Protein AF-A0A420TTR8-F1 (afdb_monomer)

Nearest PDB structures (foldseek):
  7wb1-assembly1_A  TM=3.151E-01  e=9.569E+00  Planctomycetota bacterium
  4beh-assembly1_B  TM=1.455E-01  e=5.515E+00  Homo sapiens

Structure (mmCIF, N/CA/C/O backbone):
data_AF-A0A420TTR8-F1
#
_entry.id   AF-A0A420TTR8-F1
#
loop_
_atom_site.group_PDB
_atom_site.id
_atom_site.type_symbol
_atom_site.label_atom_id
_atom_site.label_alt_id
_atom_site.label_comp_id
_atom_site.label_asym_id
_atom_site.label_entity_id
_atom_site.label_seq_id
_atom_site.pdbx_PDB_ins_code
_atom_site.Cartn_x
_atom_site.Cartn_y
_atom_site.Cartn_z
_atom_site.occupancy
_atom_site.B_iso_or_equiv
_atom_site.auth_seq_id
_atom_site.auth_comp_id
_atom_site.auth_asym_id
_atom_site.auth_atom_id
_atom_site.pdbx_PDB_model_num
ATOM 1 N N . MET A 1 1 ? -18.105 4.591 9.715 1.00 46.66 1 MET A N 1
ATOM 2 C CA . MET A 1 1 ? -17.194 4.794 8.572 1.00 46.66 1 MET A CA 1
ATOM 3 C C . MET A 1 1 ? -17.108 6.284 8.261 1.00 46.66 1 MET A C 1
ATOM 5 O O . MET A 1 1 ? -18.034 6.807 7.645 1.00 46.66 1 MET A O 1
ATOM 9 N N . PRO A 1 2 ? -16.080 7.004 8.741 1.00 46.16 2 PRO A N 1
ATOM 10 C CA . PRO A 1 2 ? -15.834 8.367 8.287 1.00 46.16 2 PRO A CA 1
ATOM 11 C C . PRO A 1 2 ? -15.560 8.327 6.781 1.00 46.16 2 PRO A C 1
ATOM 13 O O . PRO A 1 2 ? -14.669 7.630 6.303 1.00 46.16 2 PRO A O 1
ATOM 16 N N . ILE A 1 3 ? -16.399 9.019 6.021 1.00 47.78 3 ILE A N 1
ATOM 17 C CA . ILE A 1 3 ? -16.322 9.052 4.566 1.00 47.78 3 ILE A CA 1
ATOM 18 C C . ILE A 1 3 ? -15.203 10.032 4.212 1.00 4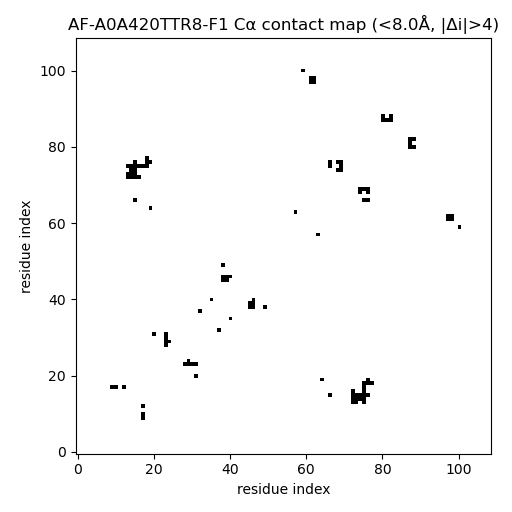7.78 3 ILE A C 1
ATOM 20 O O . ILE A 1 3 ? -15.241 11.200 4.601 1.00 47.78 3 ILE A O 1
ATOM 24 N N . LEU A 1 4 ? -14.180 9.569 3.500 1.00 54.41 4 LEU A N 1
ATOM 25 C CA . LEU A 1 4 ? -13.039 10.395 3.113 1.00 54.41 4 LEU A CA 1
ATOM 26 C C . LEU A 1 4 ? -13.471 11.323 1.962 1.00 54.41 4 LEU A C 1
ATOM 28 O O . LEU A 1 4 ? -13.336 10.979 0.793 1.00 54.41 4 LEU A O 1
ATOM 32 N N . HIS A 1 5 ? -14.045 12.488 2.288 1.00 56.22 5 HIS A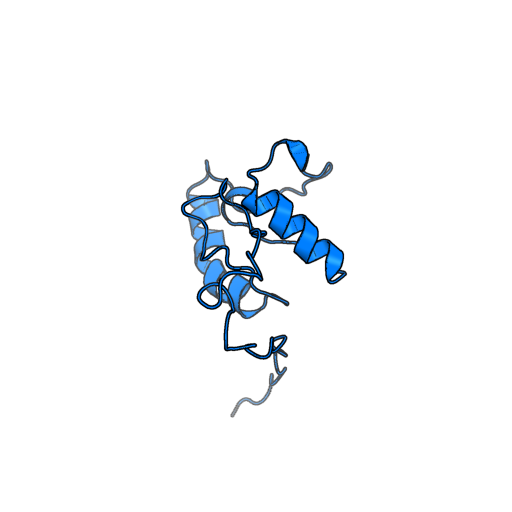 N 1
ATOM 33 C CA . HIS A 1 5 ? -14.670 13.389 1.302 1.00 56.22 5 HIS A CA 1
ATOM 34 C C . HIS A 1 5 ? -13.694 13.929 0.236 1.00 56.22 5 HIS A C 1
ATOM 36 O O . HIS A 1 5 ? -14.143 14.288 -0.847 1.00 56.22 5 HIS A O 1
ATOM 42 N N . ASN A 1 6 ? -12.379 13.952 0.506 1.00 68.88 6 ASN A N 1
ATOM 43 C CA . ASN A 1 6 ? -11.380 14.618 -0.348 1.00 68.88 6 ASN A CA 1
ATOM 44 C C . ASN A 1 6 ? -10.200 13.735 -0.808 1.00 68.88 6 ASN A C 1
ATOM 46 O O . ASN A 1 6 ? -9.229 14.258 -1.355 1.00 68.88 6 ASN A O 1
ATOM 50 N N . GLY A 1 7 ? -10.267 12.409 -0.635 1.00 74.56 7 GLY A N 1
ATOM 51 C CA . GLY A 1 7 ? -9.144 11.520 -0.963 1.00 74.56 7 GLY A CA 1
ATOM 52 C C . GLY A 1 7 ? -7.859 11.834 -0.173 1.00 74.56 7 GLY A C 1
ATOM 53 O O . GLY A 1 7 ? -7.817 12.728 0.671 1.00 74.56 7 GLY A O 1
ATOM 54 N N . ILE A 1 8 ? -6.790 11.081 -0.438 1.00 83.12 8 ILE A N 1
ATOM 55 C CA . ILE A 1 8 ? -5.454 11.336 0.121 1.00 83.12 8 ILE A CA 1
ATOM 56 C C . ILE A 1 8 ? -4.540 11.770 -1.023 1.00 83.12 8 ILE A C 1
ATOM 58 O O . ILE A 1 8 ? -4.560 11.167 -2.099 1.00 83.12 8 ILE A O 1
ATOM 62 N N . ASN A 1 9 ? -3.725 12.806 -0.802 1.00 86.25 9 ASN A N 1
ATOM 63 C CA . ASN A 1 9 ? -2.717 13.211 -1.775 1.00 86.25 9 ASN A CA 1
ATOM 64 C C . ASN A 1 9 ? -1.681 12.089 -1.935 1.00 86.25 9 ASN A C 1
ATOM 66 O O . ASN A 1 9 ? -0.896 11.812 -1.031 1.00 86.25 9 ASN A O 1
ATOM 70 N N . THR A 1 10 ? -1.649 11.448 -3.102 1.00 84.88 10 THR A N 1
ATOM 71 C CA . THR A 1 10 ? -0.744 10.321 -3.352 1.00 84.88 10 THR A CA 1
ATOM 72 C C . THR A 1 10 ? 0.727 10.718 -3.248 1.00 84.88 10 THR A C 1
ATOM 74 O O . THR A 1 10 ? 1.547 9.880 -2.888 1.00 84.88 10 THR A O 1
ATOM 77 N N . ALA A 1 11 ? 1.084 11.985 -3.489 1.00 87.50 11 ALA A N 1
ATOM 78 C CA . ALA A 1 11 ? 2.463 12.462 -3.412 1.00 87.50 11 ALA A CA 1
ATOM 79 C C . ALA A 1 11 ? 3.054 12.374 -1.995 1.00 87.50 11 ALA A C 1
ATOM 81 O O . ALA A 1 11 ? 4.267 12.198 -1.855 1.00 87.50 11 ALA A O 1
ATOM 82 N N . THR A 1 12 ? 2.217 12.437 -0.955 1.00 90.38 12 THR A N 1
ATOM 83 C CA . THR A 1 12 ? 2.654 12.371 0.449 1.00 90.38 12 THR A CA 1
ATOM 84 C C . THR A 1 12 ? 2.749 10.943 0.977 1.00 90.38 12 THR A C 1
ATOM 86 O O . THR A 1 12 ? 3.232 10.736 2.085 1.00 90.38 12 THR A O 1
ATOM 89 N N . LEU A 1 13 ? 2.295 9.951 0.207 1.00 92.81 13 LEU A N 1
ATOM 90 C CA . LEU A 1 13 ? 2.329 8.556 0.625 1.00 92.81 13 LEU A CA 1
ATOM 91 C C . LEU A 1 13 ? 3.732 7.938 0.464 1.00 92.81 13 LEU A C 1
ATOM 93 O O . LEU A 1 13 ? 4.500 8.349 -0.417 1.00 92.81 13 LEU A O 1
ATOM 97 N N . PRO A 1 14 ? 4.061 6.910 1.264 1.00 95.06 14 PRO A N 1
ATOM 98 C CA . PRO A 1 14 ? 5.222 6.058 1.031 1.00 95.06 14 PRO A CA 1
ATOM 99 C C . PRO A 1 14 ? 5.234 5.460 -0.385 1.00 95.06 14 PRO A C 1
ATOM 101 O O . PRO A 1 14 ? 4.184 5.221 -0.992 1.00 95.06 14 PRO A O 1
ATOM 104 N N . THR A 1 15 ? 6.426 5.189 -0.919 1.00 94.75 15 THR A N 1
ATOM 105 C CA . THR A 1 15 ? 6.625 4.685 -2.292 1.00 94.75 15 THR A CA 1
ATOM 106 C C . THR A 1 15 ? 5.834 3.411 -2.583 1.00 94.75 15 THR A C 1
ATOM 108 O O . THR A 1 15 ? 5.238 3.278 -3.650 1.00 94.75 15 THR A O 1
ATOM 111 N N . THR A 1 16 ? 5.772 2.478 -1.631 1.00 95.19 16 THR A N 1
ATOM 112 C CA . THR A 1 16 ? 5.014 1.231 -1.789 1.00 95.19 16 THR A CA 1
ATOM 113 C C . THR A 1 16 ? 3.529 1.504 -1.998 1.00 95.19 16 THR A C 1
ATOM 115 O O . THR A 1 16 ? 2.907 0.865 -2.841 1.00 95.19 16 THR A O 1
ATOM 118 N N . PHE A 1 17 ? 2.965 2.489 -1.298 1.00 94.69 17 PHE A N 1
ATOM 119 C CA . PHE A 1 17 ? 1.545 2.822 -1.412 1.00 94.69 17 PHE A CA 1
ATOM 120 C C . PHE A 1 17 ? 1.256 3.545 -2.728 1.00 94.69 17 PHE A C 1
ATOM 122 O O . PHE A 1 17 ? 0.254 3.252 -3.375 1.00 94.69 17 PHE A O 1
ATOM 129 N N . LYS A 1 18 ? 2.163 4.426 -3.172 1.00 94.44 18 LYS A N 1
ATOM 130 C CA . LYS A 1 18 ? 2.098 5.056 -4.503 1.00 94.44 18 LYS A CA 1
ATOM 131 C C . LYS A 1 18 ? 2.041 4.004 -5.606 1.00 94.44 18 LYS A C 1
ATOM 133 O O . LYS A 1 18 ? 1.090 3.984 -6.383 1.00 94.44 18 LYS A O 1
ATOM 138 N N . HIS A 1 19 ? 2.998 3.078 -5.606 1.00 94.81 19 HIS A N 1
ATOM 139 C CA . HIS A 1 19 ? 3.037 2.002 -6.593 1.00 94.81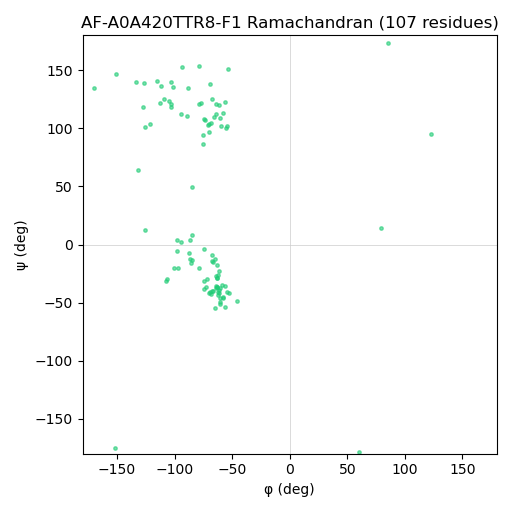 19 HIS A CA 1
ATOM 140 C C . HIS A 1 19 ? 1.814 1.078 -6.481 1.00 94.81 19 HIS A C 1
ATOM 142 O O . HIS A 1 19 ? 1.291 0.642 -7.501 1.00 94.81 19 HIS A O 1
ATOM 148 N N . ALA A 1 20 ? 1.304 0.806 -5.275 1.00 93.88 20 ALA A N 1
ATOM 149 C CA . ALA A 1 20 ? 0.076 0.027 -5.108 1.00 93.88 20 ALA A CA 1
ATOM 150 C C . ALA A 1 20 ? -1.140 0.728 -5.741 1.00 93.88 20 ALA A C 1
ATOM 152 O O . ALA A 1 20 ? -1.911 0.084 -6.448 1.00 93.88 20 ALA A O 1
ATOM 153 N N . VAL A 1 21 ? -1.287 2.046 -5.555 1.00 92.62 21 VAL A N 1
ATOM 154 C CA .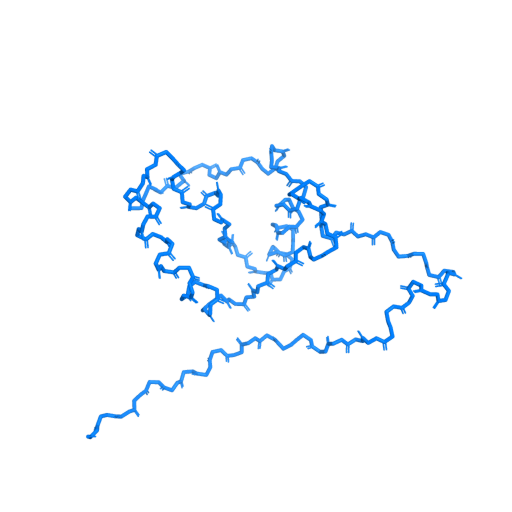 VAL A 1 21 ? -2.342 2.843 -6.207 1.00 92.62 21 VAL A CA 1
ATOM 155 C C . VAL A 1 21 ? -2.191 2.822 -7.730 1.00 92.62 21 VAL A C 1
ATOM 157 O O . VAL A 1 21 ? -3.191 2.701 -8.436 1.00 92.62 21 VAL A O 1
ATOM 160 N N . GLU A 1 22 ? -0.964 2.910 -8.246 1.00 93.50 22 GLU A N 1
ATOM 161 C CA . GLU A 1 22 ? -0.695 2.785 -9.684 1.00 93.50 22 GLU A CA 1
ATOM 162 C C . GLU A 1 22 ? -1.124 1.418 -10.226 1.00 93.50 22 GLU A C 1
ATOM 164 O O . GLU A 1 22 ? -1.827 1.363 -11.233 1.00 93.50 22 GLU A O 1
ATOM 169 N N . VAL A 1 23 ? -0.785 0.326 -9.530 1.00 93.75 23 VAL A N 1
ATOM 170 C CA . VAL A 1 23 ? -1.207 -1.035 -9.903 1.00 93.75 23 VAL A CA 1
ATOM 171 C C . VAL A 1 23 ? -2.729 -1.160 -9.897 1.00 93.75 23 VAL A C 1
ATOM 173 O O . VAL A 1 23 ? -3.295 -1.623 -10.882 1.00 93.75 23 VAL A O 1
ATOM 176 N N . VAL A 1 24 ? -3.397 -0.715 -8.827 1.00 92.88 24 VAL A N 1
ATOM 177 C CA . VAL A 1 24 ? -4.864 -0.769 -8.675 1.00 92.88 24 VAL A CA 1
ATOM 178 C C . VAL A 1 24 ? -5.565 -0.022 -9.812 1.00 92.88 24 VAL A C 1
ATOM 180 O O . VAL A 1 24 ? -6.476 -0.565 -10.434 1.00 92.88 24 VAL A O 1
ATOM 183 N N . ARG A 1 25 ? -5.092 1.182 -10.153 1.00 91.62 25 ARG A N 1
ATOM 184 C CA . ARG A 1 25 ? -5.637 1.956 -11.279 1.00 91.62 25 ARG A CA 1
ATOM 185 C C . ARG A 1 25 ? -5.362 1.297 -12.625 1.00 91.62 25 ARG A C 1
ATOM 187 O O . ARG A 1 25 ? -6.238 1.302 -13.485 1.00 91.62 25 ARG A O 1
ATOM 194 N N . PHE A 1 26 ? -4.171 0.731 -12.811 1.00 94.56 26 PHE A N 1
ATOM 195 C CA . PHE A 1 26 ? -3.787 0.055 -14.050 1.00 94.56 26 PHE A CA 1
ATOM 196 C C . PHE A 1 26 ? -4.697 -1.140 -14.362 1.00 94.56 26 PHE A C 1
ATOM 198 O O . PHE A 1 26 ? -5.067 -1.342 -15.515 1.00 94.56 26 PHE A O 1
ATOM 205 N N . ILE A 1 27 ? -5.114 -1.890 -13.339 1.00 93.31 27 ILE A N 1
ATOM 206 C CA . ILE A 1 27 ? -6.048 -3.018 -13.487 1.00 93.31 27 ILE A CA 1
ATOM 207 C C . ILE A 1 27 ? -7.530 -2.599 -13.469 1.00 93.31 27 ILE A C 1
ATOM 209 O O . ILE A 1 27 ? -8.406 -3.458 -13.430 1.00 93.31 27 ILE A O 1
ATOM 213 N N . GLY A 1 28 ? -7.827 -1.295 -13.500 1.00 92.69 28 GLY A N 1
ATOM 214 C CA . GLY A 1 28 ? -9.193 -0.769 -13.581 1.00 92.69 28 GLY A CA 1
ATOM 215 C C . GLY A 1 28 ? -9.973 -0.768 -12.264 1.00 92.69 28 GLY A C 1
ATOM 216 O O . GLY A 1 28 ? -11.189 -0.590 -12.281 1.00 92.69 28 GLY A O 1
ATOM 217 N N . LEU A 1 29 ? -9.304 -0.945 -11.123 1.00 91.25 29 LEU A N 1
ATOM 218 C CA . LEU A 1 29 ? -9.917 -0.841 -9.800 1.00 91.25 29 LEU A CA 1
ATOM 219 C C . LEU A 1 29 ? -9.762 0.582 -9.238 1.00 91.25 29 LEU A C 1
ATOM 221 O O . LEU A 1 29 ? -8.823 1.311 -9.561 1.00 91.25 29 LEU A O 1
ATOM 225 N N . GLN A 1 30 ? -10.697 0.989 -8.377 1.00 89.62 30 GLN A N 1
ATOM 226 C CA . GLN A 1 30 ? -10.725 2.338 -7.793 1.00 89.62 30 GLN A CA 1
ATOM 227 C C . GLN A 1 30 ? -10.315 2.372 -6.316 1.00 89.62 30 GLN A C 1
ATOM 229 O O . GLN A 1 30 ? -9.778 3.379 -5.850 1.00 89.62 30 GLN A O 1
ATOM 234 N N . TYR A 1 31 ? -10.561 1.286 -5.586 1.00 89.38 31 TYR A N 1
ATOM 235 C CA . TYR A 1 31 ? -10.395 1.225 -4.139 1.00 89.38 31 TYR A CA 1
ATOM 236 C C . TYR A 1 31 ? -9.296 0.240 -3.760 1.00 89.38 31 TYR A C 1
ATOM 238 O O . TYR A 1 31 ? -9.162 -0.826 -4.357 1.00 89.38 31 TYR A O 1
ATOM 246 N N . SER A 1 32 ? -8.518 0.618 -2.753 1.00 91.50 32 SER A N 1
ATOM 247 C CA . SER A 1 32 ? -7.498 -0.215 -2.130 1.00 91.50 32 SER A CA 1
ATOM 248 C C . SER A 1 32 ? -7.654 -0.104 -0.624 1.00 91.50 32 SER A C 1
ATOM 250 O O . SER A 1 32 ? -7.906 0.991 -0.117 1.00 91.50 32 SER A O 1
ATOM 252 N N . TRP A 1 33 ? -7.502 -1.225 0.072 1.00 92.81 33 TRP A N 1
ATOM 253 C CA . TRP A 1 33 ? -7.471 -1.258 1.524 1.00 92.81 33 TRP A CA 1
ATOM 254 C C . TRP A 1 33 ? -6.021 -1.413 1.984 1.00 92.81 33 TRP A C 1
ATOM 256 O O . TRP A 1 33 ? -5.342 -2.369 1.612 1.00 92.81 33 TRP A O 1
ATOM 266 N N . ILE A 1 34 ? -5.543 -0.446 2.763 1.00 91.94 34 ILE A N 1
ATOM 267 C CA . ILE A 1 34 ? -4.224 -0.460 3.402 1.00 91.94 34 ILE A CA 1
ATOM 268 C C . ILE A 1 34 ? -4.488 -0.186 4.877 1.00 91.94 34 ILE A C 1
ATOM 270 O O . ILE A 1 34 ? -5.010 0.876 5.204 1.00 91.94 34 ILE A O 1
ATOM 274 N N . ASP A 1 35 ? -4.147 -1.127 5.752 1.00 90.56 35 ASP A N 1
ATOM 275 C CA . ASP A 1 35 ? -4.419 -1.081 7.196 1.00 90.56 35 ASP A CA 1
ATOM 276 C C . ASP A 1 35 ? -4.088 0.276 7.847 1.00 90.56 35 ASP A C 1
ATOM 278 O O . ASP A 1 35 ? -4.931 0.881 8.504 1.00 90.56 35 ASP A O 1
ATOM 282 N N . SER A 1 36 ? -2.901 0.809 7.575 1.00 90.12 36 SER A N 1
ATOM 283 C CA . SER A 1 36 ? -2.406 2.096 8.077 1.00 90.12 36 SER A CA 1
ATOM 284 C C . SER A 1 36 ? -3.151 3.325 7.541 1.00 90.12 36 SER A C 1
ATOM 286 O O . SER A 1 36 ? -2.984 4.415 8.084 1.00 90.12 36 SER A O 1
ATOM 288 N N . LEU A 1 37 ? -3.962 3.177 6.488 1.00 89.31 37 LEU A N 1
ATOM 289 C CA . LEU A 1 37 ? -4.800 4.243 5.923 1.00 89.31 37 LEU A CA 1
ATOM 290 C C . LEU A 1 37 ? -6.290 4.059 6.232 1.00 89.31 37 LEU A C 1
ATOM 292 O O . LEU A 1 37 ? -7.020 5.045 6.303 1.00 89.31 37 LEU A O 1
ATOM 296 N N . CYS A 1 38 ? -6.751 2.815 6.347 1.00 89.94 38 CYS A N 1
ATOM 297 C CA . CYS A 1 38 ? -8.168 2.480 6.464 1.00 89.94 38 CYS A CA 1
ATOM 298 C C . CYS A 1 38 ? -8.625 2.261 7.910 1.00 89.94 38 CYS A C 1
ATOM 300 O O . CYS A 1 38 ? -9.818 2.377 8.166 1.00 89.94 38 CYS A O 1
ATOM 302 N N . ILE A 1 39 ? -7.700 1.977 8.831 1.00 90.00 39 ILE A N 1
ATOM 303 C CA . ILE A 1 39 ? -7.977 1.828 10.263 1.00 90.00 39 ILE A CA 1
ATOM 304 C C . ILE A 1 39 ? -7.564 3.113 10.982 1.00 90.00 39 ILE A C 1
ATOM 306 O O . ILE A 1 39 ? -6.470 3.642 10.747 1.00 90.00 39 ILE A O 1
ATOM 310 N N . LEU A 1 40 ? -8.406 3.611 11.886 1.00 89.38 40 LEU A N 1
ATOM 311 C CA . LEU A 1 40 ? -8.071 4.752 12.734 1.00 89.38 40 LEU A CA 1
ATOM 312 C C . LEU A 1 40 ? -7.008 4.348 13.762 1.00 89.38 40 LEU A C 1
ATOM 314 O O . LEU A 1 40 ? -7.302 3.704 14.766 1.00 89.38 40 LEU A O 1
ATOM 318 N N . GLN A 1 41 ? -5.763 4.767 13.525 1.00 84.44 41 GLN A N 1
ATOM 319 C CA . GLN A 1 41 ? -4.606 4.356 14.333 1.00 84.44 41 GLN A CA 1
ATOM 320 C C . GLN A 1 41 ? -4.691 4.806 15.803 1.00 84.44 41 GLN A C 1
ATOM 322 O O . GLN A 1 41 ? -4.192 4.113 16.685 1.00 84.44 41 GLN A O 1
ATOM 327 N N . ASP A 1 42 ? -5.371 5.922 16.077 1.00 90.06 42 ASP A N 1
ATOM 328 C CA . ASP A 1 42 ? -5.532 6.468 17.432 1.00 90.06 42 ASP A CA 1
ATOM 329 C C . ASP A 1 42 ? -6.741 5.876 18.187 1.00 90.06 42 ASP A C 1
ATOM 331 O O . ASP A 1 42 ? -7.054 6.301 19.300 1.00 90.06 42 ASP A O 1
ATOM 335 N N . SER A 1 43 ? -7.447 4.904 17.599 1.00 93.12 43 SER A N 1
ATOM 336 C CA . SER A 1 43 ? -8.642 4.292 18.182 1.00 93.12 43 SER A CA 1
ATOM 337 C C . SER A 1 43 ? -8.461 2.789 18.354 1.00 93.12 43 SER A C 1
ATOM 339 O O . SER A 1 43 ? -8.599 2.014 17.410 1.00 93.12 43 SER A O 1
ATOM 341 N N . ALA A 1 44 ? -8.227 2.357 19.596 1.00 92.31 44 ALA A N 1
ATOM 342 C CA . ALA A 1 44 ? -8.140 0.934 19.928 1.00 92.31 44 ALA A CA 1
ATOM 343 C C . ALA A 1 44 ? -9.432 0.172 19.582 1.00 92.31 44 ALA A C 1
ATOM 345 O O . ALA A 1 44 ? -9.375 -0.970 19.139 1.00 92.31 44 ALA A O 1
ATOM 346 N N . GLN A 1 45 ? -10.589 0.821 19.735 1.00 92.94 45 GLN A N 1
ATOM 347 C CA . GLN A 1 45 ? -11.890 0.232 19.418 1.00 92.94 45 GLN A CA 1
ATOM 348 C C . GLN A 1 45 ? -12.086 0.026 17.906 1.00 92.94 45 GLN A C 1
ATOM 350 O O . GLN A 1 45 ? -12.623 -0.998 17.480 1.00 92.94 45 GLN A O 1
ATOM 355 N N . ASP A 1 46 ? -11.650 0.992 17.093 1.00 90.00 46 ASP A N 1
ATOM 356 C CA . ASP A 1 46 ? -11.701 0.878 15.630 1.00 90.00 46 ASP A CA 1
ATOM 357 C C . ASP A 1 46 ? -10.713 -0.189 15.152 1.00 90.00 46 ASP A C 1
ATOM 359 O O . ASP A 1 46 ? -11.071 -1.061 14.367 1.00 90.00 46 ASP A O 1
ATOM 363 N N . TRP A 1 47 ? -9.507 -0.202 15.727 1.00 92.50 47 TRP A N 1
ATOM 364 C CA . TRP A 1 47 ? -8.518 -1.238 15.462 1.00 92.50 47 TRP A CA 1
ATOM 365 C C . TRP A 1 47 ? -9.038 -2.639 15.788 1.00 92.50 47 TRP A C 1
ATOM 367 O O . TRP A 1 47 ? -8.889 -3.539 14.967 1.00 92.50 47 TRP A O 1
ATOM 377 N N . GLU A 1 48 ? -9.676 -2.849 16.941 1.00 93.50 48 GLU A N 1
ATOM 378 C CA . GLU A 1 48 ? -10.232 -4.155 17.324 1.00 93.50 48 GLU A CA 1
ATOM 379 C C . GLU A 1 48 ? -11.314 -4.615 16.338 1.00 93.50 48 GLU A C 1
ATOM 381 O O . GLU A 1 48 ? -11.319 -5.764 15.892 1.00 93.50 48 GLU A O 1
ATOM 386 N N . THR A 1 49 ? -12.174 -3.688 15.916 1.00 91.69 49 THR A N 1
ATOM 387 C CA . THR A 1 49 ? -13.229 -3.963 14.936 1.00 91.69 49 THR A CA 1
ATOM 388 C C . THR A 1 49 ? -12.636 -4.328 13.574 1.00 91.69 49 THR A C 1
ATOM 390 O O . THR A 1 49 ? -12.925 -5.396 13.033 1.00 91.69 49 THR A O 1
ATOM 393 N N . GLU A 1 50 ? -11.770 -3.484 13.020 1.00 91.19 50 GLU A N 1
ATOM 394 C CA . GLU A 1 50 ? -11.235 -3.663 11.668 1.00 91.19 50 GLU A CA 1
ATOM 395 C C . GLU A 1 50 ? -10.217 -4.809 11.581 1.00 91.19 50 GLU A C 1
ATOM 397 O O . GLU A 1 50 ? -10.211 -5.568 10.608 1.00 91.19 50 GLU A O 1
ATOM 402 N N . SER A 1 51 ? -9.392 -5.007 12.614 1.00 89.81 51 SER A N 1
ATOM 403 C CA . SER A 1 51 ? -8.439 -6.123 12.663 1.00 89.81 51 SER A CA 1
ATOM 404 C C . SER A 1 51 ? -9.146 -7.479 12.691 1.00 89.81 51 SER A C 1
ATOM 406 O O . SER A 1 51 ? -8.689 -8.409 12.024 1.00 89.81 51 SER A O 1
ATOM 408 N N . SER A 1 52 ? -10.301 -7.586 13.361 1.00 93.56 52 SER A N 1
ATOM 409 C CA . SER A 1 52 ? -11.118 -8.807 13.341 1.00 93.56 52 SER A CA 1
ATOM 410 C C . SER A 1 52 ? -11.641 -9.146 11.935 1.00 93.56 52 SER A C 1
ATOM 412 O O . SER A 1 52 ? -11.772 -10.320 11.580 1.00 93.56 52 SER A O 1
ATOM 414 N N . ASN A 1 53 ? -11.844 -8.128 11.091 1.00 92.25 53 ASN A N 1
ATOM 415 C CA . ASN A 1 53 ? -12.305 -8.271 9.709 1.00 92.25 53 ASN A CA 1
ATOM 416 C C . ASN A 1 53 ? -11.171 -8.497 8.700 1.00 92.25 53 ASN A C 1
ATOM 418 O O . ASN A 1 53 ? -11.437 -8.894 7.564 1.00 92.25 53 ASN A O 1
ATOM 422 N N . MET A 1 54 ? -9.910 -8.293 9.090 1.00 91.31 54 MET A N 1
ATOM 423 C CA . MET A 1 54 ? -8.748 -8.316 8.196 1.00 91.31 54 MET A CA 1
ATOM 424 C C . MET A 1 54 ? -8.660 -9.601 7.355 1.00 91.31 54 MET A C 1
ATOM 426 O O . MET A 1 54 ? -8.406 -9.547 6.152 1.00 91.31 54 MET A O 1
ATOM 430 N N . GLY A 1 55 ? -8.939 -10.763 7.956 1.00 90.50 55 GLY A N 1
ATOM 431 C CA . GLY A 1 55 ? -8.953 -12.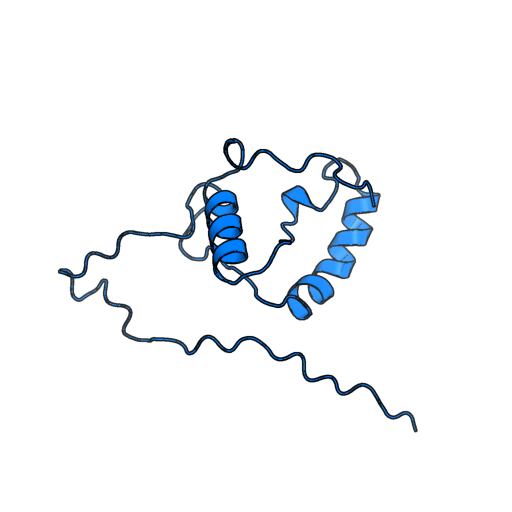041 7.237 1.00 90.50 55 GLY A CA 1
ATOM 432 C C . GLY A 1 55 ? -10.034 -12.117 6.153 1.00 90.50 55 G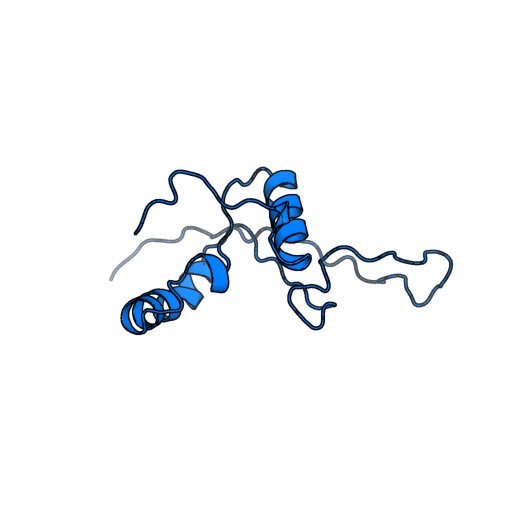LY A C 1
ATOM 433 O O . GLY A 1 55 ? -9.788 -12.662 5.077 1.00 90.50 55 GLY A O 1
ATOM 434 N N . SER A 1 56 ? -11.213 -11.544 6.411 1.00 92.62 56 SER A N 1
ATOM 435 C CA . SER A 1 56 ? -12.300 -11.443 5.431 1.00 92.62 56 SER A CA 1
ATOM 436 C C . SER A 1 56 ? -11.950 -10.453 4.320 1.00 92.62 56 SER A C 1
ATOM 438 O O . SER A 1 56 ? -12.154 -10.754 3.147 1.00 92.62 56 SER A O 1
ATOM 440 N N . ILE A 1 57 ? -11.348 -9.312 4.665 1.00 92.25 57 ILE A N 1
ATOM 441 C CA . ILE A 1 57 ? -10.927 -8.290 3.700 1.00 92.25 57 ILE A CA 1
ATOM 442 C C . ILE A 1 57 ? -9.904 -8.870 2.716 1.00 92.25 57 ILE A C 1
ATOM 444 O O . ILE A 1 57 ? -10.120 -8.808 1.509 1.00 92.25 57 ILE A O 1
ATOM 448 N N . TYR A 1 58 ? -8.837 -9.511 3.209 1.00 89.75 58 TYR A N 1
ATOM 449 C CA . TYR A 1 58 ? -7.835 -10.140 2.340 1.00 89.75 58 TYR A CA 1
ATOM 450 C C . TYR A 1 58 ? -8.411 -11.285 1.501 1.00 89.75 58 TYR A C 1
ATOM 452 O O . TYR A 1 58 ? -8.018 -11.463 0.347 1.00 89.75 58 TYR A O 1
ATOM 460 N N . ARG A 1 59 ? -9.338 -12.071 2.063 1.00 91.94 59 ARG A N 1
ATOM 461 C CA . ARG A 1 59 ? -9.980 -13.188 1.356 1.00 91.94 59 ARG A CA 1
ATOM 462 C C . ARG A 1 59 ? -10.879 -12.718 0.216 1.00 91.94 59 ARG A C 1
ATOM 464 O O . ARG A 1 59 ? -10.904 -13.368 -0.821 1.00 91.94 59 ARG A O 1
ATOM 471 N N . ASN A 1 60 ? -11.615 -11.633 0.428 1.00 92.25 60 ASN A N 1
ATOM 472 C CA . ASN A 1 60 ? -12.629 -11.138 -0.502 1.00 92.25 60 ASN A CA 1
ATOM 473 C C . ASN A 1 60 ? -12.116 -10.005 -1.410 1.00 92.25 60 ASN A C 1
ATOM 475 O O . ASN A 1 60 ? -12.882 -9.440 -2.188 1.00 92.25 60 ASN A O 1
ATOM 479 N N . ALA A 1 61 ? -10.831 -9.654 -1.328 1.00 91.69 61 ALA A N 1
ATOM 480 C CA . ALA A 1 61 ? -10.215 -8.696 -2.234 1.00 91.69 61 ALA A CA 1
ATOM 481 C C . ALA A 1 61 ? -10.107 -9.270 -3.657 1.00 91.69 61 ALA A C 1
ATOM 483 O O . ALA A 1 61 ? -9.681 -10.408 -3.848 1.00 91.69 61 ALA A O 1
ATOM 484 N N . TYR A 1 62 ? -10.398 -8.444 -4.670 1.00 92.81 62 TYR A N 1
ATOM 485 C CA . TYR A 1 62 ? -10.177 -8.800 -6.081 1.00 92.81 62 TYR A CA 1
ATOM 486 C C . TYR A 1 62 ? -8.719 -9.189 -6.366 1.00 92.81 62 TYR A C 1
ATOM 488 O O . TYR A 1 62 ? -8.440 -10.058 -7.191 1.00 92.81 62 TYR A O 1
ATOM 496 N N . VAL A 1 63 ? -7.777 -8.524 -5.693 1.00 92.88 63 VAL A N 1
ATOM 497 C CA . VAL A 1 63 ? -6.347 -8.811 -5.768 1.00 92.88 63 VAL A CA 1
ATOM 498 C C . VAL A 1 63 ? -5.670 -8.429 -4.457 1.00 92.88 63 VAL A C 1
ATOM 500 O O . VAL A 1 63 ? -6.035 -7.438 -3.827 1.00 92.88 63 VAL A O 1
ATOM 503 N N . ASN A 1 64 ? -4.640 -9.187 -4.086 1.00 93.38 64 ASN A N 1
ATOM 504 C CA . ASN A 1 64 ? -3.742 -8.861 -2.984 1.00 93.38 64 ASN A CA 1
ATOM 505 C C . ASN A 1 64 ? -2.371 -8.468 -3.536 1.00 93.38 64 ASN A C 1
ATOM 507 O O . ASN A 1 64 ? -1.760 -9.220 -4.297 1.00 93.38 64 ASN A O 1
ATOM 511 N N . ILE A 1 65 ? -1.885 -7.287 -3.155 1.00 92.06 65 ILE A N 1
ATOM 512 C CA . ILE A 1 65 ? -0.591 -6.760 -3.597 1.00 92.06 65 ILE A CA 1
ATOM 513 C C . ILE A 1 65 ? 0.415 -6.925 -2.461 1.00 92.06 65 ILE A C 1
ATOM 515 O O . ILE A 1 65 ? 0.261 -6.327 -1.400 1.00 92.06 65 ILE A O 1
ATOM 519 N N . ALA A 1 66 ? 1.471 -7.705 -2.695 1.00 91.50 66 ALA A N 1
ATOM 520 C CA . ALA A 1 66 ? 2.534 -7.930 -1.721 1.00 91.50 66 ALA A CA 1
ATOM 521 C C . ALA A 1 66 ? 3.855 -7.301 -2.187 1.00 91.50 66 ALA A C 1
ATOM 523 O O . ALA A 1 66 ? 4.402 -7.661 -3.229 1.00 91.50 66 ALA A O 1
ATOM 524 N N . ALA A 1 67 ? 4.406 -6.390 -1.383 1.00 90.00 67 ALA A N 1
ATOM 525 C CA . ALA A 1 67 ? 5.707 -5.761 -1.616 1.00 90.00 67 ALA A CA 1
ATOM 526 C C . ALA A 1 67 ? 6.867 -6.618 -1.072 1.00 90.00 67 ALA A C 1
ATOM 528 O O . ALA A 1 67 ? 7.714 -6.128 -0.333 1.00 90.00 67 ALA A O 1
ATOM 529 N N . SER A 1 68 ? 6.910 -7.912 -1.403 1.00 88.69 68 SER A N 1
ATOM 530 C CA . SER A 1 68 ? 7.803 -8.890 -0.752 1.00 88.69 68 SER A CA 1
ATOM 531 C C . SER A 1 68 ? 9.305 -8.623 -0.926 1.00 88.69 68 SER A C 1
ATOM 533 O O . SER A 1 68 ? 10.113 -9.176 -0.188 1.00 88.69 68 SER A O 1
ATOM 535 N N . SER A 1 69 ? 9.693 -7.798 -1.903 1.00 85.44 69 SER A N 1
ATOM 536 C CA . SER A 1 69 ? 11.088 -7.390 -2.136 1.00 85.44 69 SER A CA 1
ATOM 537 C C . SER A 1 69 ? 11.465 -6.065 -1.464 1.00 85.44 69 SER A C 1
ATOM 539 O O . SER A 1 69 ? 12.599 -5.615 -1.609 1.00 85.44 69 SER A O 1
ATOM 541 N N . SER A 1 70 ? 10.541 -5.448 -0.725 1.00 88.44 70 SER A N 1
ATOM 542 C CA . SER A 1 70 ? 10.760 -4.211 0.022 1.00 88.44 70 SER A CA 1
ATOM 543 C C . SER A 1 70 ? 10.927 -4.484 1.510 1.00 88.44 70 SER A C 1
ATOM 545 O O . SER A 1 70 ? 10.208 -5.291 2.091 1.00 88.44 70 SER A O 1
ATOM 547 N N . ARG A 1 71 ? 11.866 -3.775 2.145 1.00 89.25 71 ARG A N 1
ATOM 548 C CA . ARG A 1 71 ? 12.090 -3.853 3.598 1.00 89.25 71 ARG A CA 1
ATOM 549 C C . ARG A 1 71 ? 11.008 -3.120 4.399 1.00 89.25 71 ARG A C 1
ATOM 551 O O . ARG A 1 71 ? 10.723 -3.508 5.526 1.00 89.25 71 ARG A O 1
ATOM 558 N N . ASP A 1 72 ? 10.451 -2.056 3.831 1.00 91.00 72 ASP A N 1
ATOM 559 C CA . ASP A 1 72 ? 9.452 -1.192 4.458 1.00 91.00 72 ASP A CA 1
ATOM 560 C C . ASP A 1 72 ? 8.537 -0.532 3.404 1.00 91.00 72 ASP A C 1
ATOM 562 O O . ASP A 1 72 ? 8.614 -0.812 2.201 1.00 91.00 72 ASP A O 1
ATOM 566 N N . SER A 1 73 ? 7.645 0.355 3.850 1.00 90.00 73 SER A N 1
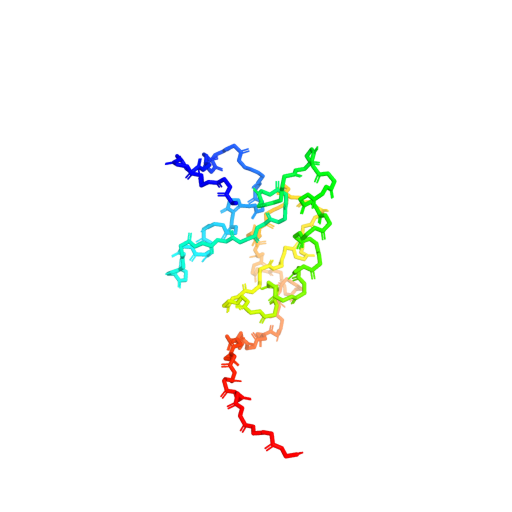ATOM 567 C CA . SER A 1 73 ? 6.673 1.052 2.999 1.00 90.00 73 SER A CA 1
ATOM 568 C C . SER A 1 73 ? 7.294 2.052 2.011 1.00 90.00 73 SER A C 1
ATOM 570 O O . SER A 1 73 ? 6.597 2.523 1.112 1.00 90.00 73 SER A O 1
ATOM 572 N N . ASN A 1 74 ? 8.592 2.353 2.102 1.00 92.75 74 ASN A N 1
ATOM 573 C CA . A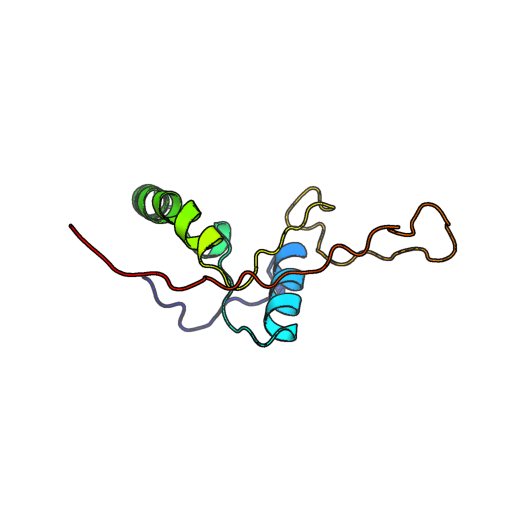SN A 1 74 ? 9.294 3.239 1.171 1.00 92.75 74 ASN A CA 1
ATOM 574 C C . ASN A 1 74 ? 10.061 2.490 0.071 1.00 92.75 74 ASN A C 1
ATOM 576 O O . ASN A 1 74 ? 10.565 3.137 -0.848 1.00 92.75 74 ASN A O 1
ATOM 580 N N . GLY A 1 75 ? 10.120 1.154 0.120 1.00 90.88 75 GLY A N 1
ATOM 581 C CA . GLY A 1 75 ? 10.855 0.347 -0.860 1.00 90.88 75 GLY A CA 1
ATOM 582 C C . GLY A 1 75 ? 10.215 0.278 -2.255 1.00 90.88 75 GLY A C 1
ATOM 583 O O . GLY A 1 75 ? 10.930 0.192 -3.249 1.00 90.88 75 GLY A O 1
ATOM 584 N N . GLY A 1 76 ? 8.883 0.371 -2.355 1.00 92.50 76 GLY A N 1
ATOM 585 C CA . GLY A 1 76 ? 8.161 0.307 -3.630 1.00 92.50 76 GLY A CA 1
ATOM 586 C C . GLY A 1 76 ? 7.836 -1.114 -4.117 1.00 92.50 76 GLY A C 1
ATOM 587 O O . GLY A 1 76 ? 8.235 -2.117 -3.531 1.00 92.50 76 GLY A O 1
ATOM 588 N N . LEU A 1 77 ? 7.065 -1.198 -5.208 1.00 91.25 77 LEU A N 1
ATOM 589 C CA . LEU A 1 77 ? 6.781 -2.449 -5.937 1.00 91.25 77 LEU A CA 1
ATOM 590 C C . LEU A 1 77 ? 7.610 -2.648 -7.217 1.00 91.25 77 LEU A C 1
ATOM 592 O O . LEU A 1 77 ? 7.707 -3.767 -7.719 1.00 91.25 77 LEU A O 1
ATOM 596 N N . PHE A 1 78 ? 8.172 -1.577 -7.779 1.00 90.00 78 PHE A N 1
ATOM 597 C CA . PHE A 1 78 ? 8.827 -1.603 -9.083 1.00 90.00 78 PHE A CA 1
ATOM 598 C C . PHE A 1 78 ? 10.337 -1.562 -8.903 1.00 90.00 78 PHE A C 1
ATOM 600 O O . PHE A 1 78 ? 10.874 -0.637 -8.300 1.00 90.00 78 PHE A O 1
ATOM 607 N N . PHE A 1 79 ? 11.014 -2.561 -9.458 1.00 84.06 79 PHE A N 1
ATOM 608 C CA . PHE A 1 79 ? 12.462 -2.693 -9.391 1.00 84.06 79 PHE A CA 1
ATOM 609 C C . PHE A 1 79 ? 13.020 -2.861 -10.794 1.00 84.06 79 PHE A C 1
ATOM 611 O O . PHE A 1 79 ? 12.466 -3.610 -11.604 1.00 84.06 79 PHE A O 1
ATOM 618 N N . TYR A 1 80 ? 14.141 -2.194 -11.068 1.00 81.62 80 TYR A N 1
ATOM 619 C CA . TYR A 1 80 ? 14.880 -2.437 -12.296 1.00 81.62 80 TYR A CA 1
ATOM 620 C C . TYR A 1 80 ? 15.395 -3.877 -12.292 1.00 81.62 80 TYR A C 1
ATOM 622 O O . TYR A 1 80 ? 16.137 -4.289 -11.398 1.00 81.62 80 TYR A O 1
ATOM 630 N N . ARG A 1 81 ? 14.991 -4.647 -13.300 1.00 74.25 81 ARG A N 1
ATOM 631 C CA . ARG A 1 81 ? 15.561 -5.966 -13.562 1.00 74.25 81 ARG A CA 1
ATOM 632 C C . ARG A 1 81 ? 16.663 -5.797 -14.592 1.00 74.25 81 ARG A C 1
ATOM 634 O O . ARG A 1 81 ? 16.381 -5.483 -15.744 1.00 74.25 81 ARG A O 1
ATOM 641 N N . ASP A 1 82 ? 17.904 -6.022 -14.176 1.00 79.69 82 ASP A N 1
ATOM 642 C CA . ASP A 1 82 ? 19.038 -6.052 -15.095 1.00 79.69 82 ASP A CA 1
ATOM 643 C C . ASP A 1 82 ? 18.963 -7.302 -15.975 1.00 79.69 82 ASP A C 1
ATOM 645 O O . ASP A 1 82 ? 19.393 -8.380 -15.573 1.00 79.69 82 ASP A O 1
ATOM 649 N N . THR A 1 83 ? 18.418 -7.161 -17.179 1.00 77.88 83 THR A N 1
ATOM 650 C CA . THR A 1 83 ? 18.217 -8.265 -18.126 1.00 77.88 83 THR A CA 1
ATOM 651 C C . THR A 1 83 ? 19.520 -8.864 -18.659 1.00 77.88 83 THR A C 1
ATOM 653 O O . THR A 1 83 ? 19.482 -9.974 -19.195 1.00 77.88 83 THR A O 1
ATOM 656 N N . SER A 1 84 ? 20.660 -8.182 -18.481 1.00 81.38 84 SER A N 1
ATOM 657 C CA . SER A 1 84 ? 21.986 -8.683 -18.859 1.00 81.38 84 SER A CA 1
ATOM 658 C C . SER A 1 84 ? 22.559 -9.678 -17.845 1.00 81.38 84 SER A C 1
ATOM 660 O O . SER A 1 84 ? 23.415 -10.494 -18.190 1.00 81.38 84 SER A O 1
ATOM 662 N N . ASN A 1 85 ? 22.052 -9.668 -16.607 1.00 75.69 85 ASN A N 1
ATOM 663 C CA . ASN A 1 85 ? 22.462 -10.593 -15.562 1.00 75.69 85 ASN A CA 1
ATOM 664 C C . ASN A 1 85 ? 21.596 -11.870 -15.593 1.00 75.69 85 ASN A C 1
ATOM 666 O O . ASN A 1 85 ? 20.434 -11.840 -15.189 1.00 75.69 85 ASN A O 1
ATOM 670 N N . PRO A 1 86 ? 22.135 -13.042 -15.975 1.00 68.25 86 PRO A N 1
ATOM 671 C CA . PRO A 1 86 ? 21.352 -14.276 -16.060 1.00 68.25 86 PRO A CA 1
ATOM 672 C C . PRO A 1 86 ? 20.809 -14.775 -14.706 1.00 68.25 86 PRO A C 1
ATOM 674 O O . PRO A 1 86 ? 19.939 -15.646 -14.691 1.00 68.25 86 PRO A O 1
ATOM 677 N N . LYS A 1 87 ? 21.282 -14.238 -13.569 1.00 67.50 87 LYS A N 1
ATOM 678 C CA . LYS A 1 87 ? 20.737 -14.528 -12.228 1.00 67.50 87 LYS A CA 1
ATOM 679 C C . LYS A 1 87 ? 19.547 -13.641 -11.838 1.00 67.50 87 LYS A C 1
ATOM 681 O O . LYS A 1 87 ? 18.847 -13.987 -10.893 1.00 67.50 87 LYS A O 1
ATOM 686 N N . SER A 1 88 ? 19.310 -12.523 -12.529 1.00 62.66 88 SER A N 1
ATOM 687 C CA . SER A 1 88 ? 18.169 -11.625 -12.270 1.00 62.66 88 SER A CA 1
ATOM 688 C C . SER A 1 88 ? 16.885 -12.078 -12.987 1.00 62.66 88 SER A C 1
ATOM 690 O O . SER A 1 88 ? 15.793 -11.581 -12.702 1.00 62.66 88 SER A O 1
ATOM 692 N N . GLN A 1 89 ? 17.008 -13.016 -13.933 1.00 59.12 89 GLN A N 1
ATOM 693 C CA . GLN A 1 89 ? 15.882 -13.557 -14.678 1.00 59.12 89 GLN A CA 1
ATOM 694 C C . GLN A 1 89 ? 15.073 -14.490 -13.775 1.00 59.12 89 GLN A C 1
ATOM 696 O O . GLN A 1 89 ? 15.489 -15.608 -13.467 1.00 59.12 89 GLN A O 1
ATOM 701 N N . ILE A 1 90 ? 13.893 -14.031 -13.355 1.00 60.06 90 ILE A N 1
ATOM 702 C CA . ILE A 1 90 ? 12.904 -14.881 -12.691 1.00 60.06 90 ILE A CA 1
ATOM 703 C C . ILE A 1 90 ? 12.522 -15.989 -13.679 1.00 60.06 90 ILE A C 1
ATOM 705 O O . ILE A 1 90 ? 11.864 -15.734 -14.683 1.00 60.06 90 ILE A O 1
ATOM 709 N N . ARG A 1 91 ? 12.955 -17.226 -13.412 1.00 50.88 91 ARG A N 1
ATOM 710 C CA . ARG A 1 91 ? 12.691 -18.393 -14.276 1.00 50.88 91 ARG A CA 1
ATOM 711 C C . ARG A 1 91 ? 11.257 -18.919 -14.186 1.00 50.88 91 ARG A C 1
ATOM 713 O O . ARG A 1 91 ? 10.912 -19.854 -14.898 1.00 50.88 91 ARG A O 1
ATOM 720 N N . GLN A 1 92 ? 10.432 -18.349 -13.313 1.00 50.16 92 GLN A N 1
ATOM 721 C CA . GLN A 1 92 ? 9.065 -18.794 -13.078 1.00 50.16 92 GLN A CA 1
ATOM 722 C C . GLN A 1 92 ? 8.106 -17.621 -13.259 1.00 50.16 92 GLN A C 1
ATOM 724 O O . GLN A 1 92 ? 7.957 -16.773 -12.381 1.00 50.16 92 GLN A O 1
ATOM 729 N N . ALA A 1 93 ? 7.448 -17.579 -14.417 1.00 50.88 93 ALA A N 1
ATOM 730 C CA . ALA A 1 93 ? 6.175 -16.889 -14.527 1.00 50.88 93 ALA A CA 1
ATOM 731 C C . ALA A 1 93 ? 5.172 -17.708 -13.709 1.00 50.88 93 ALA A C 1
ATOM 733 O O . ALA A 1 93 ? 4.785 -18.803 -14.114 1.00 50.88 93 ALA A O 1
ATOM 734 N N . ILE A 1 94 ? 4.815 -17.220 -12.524 1.00 55.38 94 ILE A N 1
ATOM 735 C CA . ILE A 1 94 ? 3.694 -17.793 -11.785 1.00 55.38 94 ILE A CA 1
ATOM 736 C C . ILE A 1 94 ? 2.436 -17.247 -12.467 1.00 55.38 94 ILE A C 1
ATOM 738 O O . ILE A 1 94 ? 2.313 -16.023 -12.574 1.00 55.38 94 ILE A O 1
ATOM 742 N N . PRO A 1 95 ? 1.533 -18.100 -12.981 1.00 46.22 95 PRO A N 1
ATOM 743 C CA . PRO A 1 95 ? 0.268 -17.623 -13.511 1.00 46.22 95 PRO A CA 1
ATOM 744 C C . PRO A 1 95 ? -0.455 -16.840 -12.415 1.00 46.22 95 PRO A C 1
ATOM 746 O O . PRO A 1 95 ? -0.683 -17.345 -11.316 1.00 46.22 95 PRO A O 1
ATOM 749 N N . VAL A 1 96 ? -0.768 -15.579 -12.707 1.00 52.78 96 VAL A N 1
ATOM 750 C CA . VAL A 1 96 ? -1.574 -14.742 -11.821 1.00 52.78 96 VAL A CA 1
ATOM 751 C C . VAL A 1 96 ? -3.010 -15.215 -11.976 1.00 52.78 96 VAL A C 1
ATOM 753 O O . VAL A 1 96 ? -3.714 -14.811 -12.899 1.00 52.78 96 VAL A O 1
ATOM 756 N N . THR A 1 97 ? -3.440 -16.120 -11.104 1.00 51.25 97 THR A N 1
ATOM 757 C CA . THR A 1 97 ? -4.857 -16.444 -10.986 1.00 51.25 97 THR A CA 1
ATOM 758 C C . THR A 1 97 ? -5.513 -15.277 -10.259 1.00 51.25 97 THR A C 1
ATOM 760 O O . THR A 1 97 ? -5.286 -15.084 -9.066 1.00 51.25 97 THR A O 1
ATOM 763 N N . LEU A 1 98 ? -6.306 -14.473 -10.970 1.00 55.06 98 LEU A N 1
ATOM 764 C CA . LEU A 1 98 ? -7.324 -13.651 -10.318 1.00 55.06 98 LEU A CA 1
ATOM 765 C C . LEU A 1 98 ? -8.217 -14.634 -9.563 1.00 55.06 98 LEU A C 1
ATOM 767 O O . LEU A 1 98 ? -8.837 -15.496 -10.189 1.00 55.06 98 LEU A O 1
ATOM 771 N N . GLY A 1 99 ? -8.197 -14.590 -8.231 1.00 52.34 99 GLY A N 1
ATOM 772 C CA . GLY A 1 99 ? -9.047 -15.450 -7.424 1.00 52.34 99 GLY A CA 1
ATOM 773 C C . GLY A 1 99 ? -10.498 -15.162 -7.785 1.00 52.34 99 GLY A C 1
ATOM 774 O O . GLY A 1 99 ? -11.038 -14.145 -7.367 1.00 52.34 99 GLY A O 1
ATOM 775 N N . SER A 1 100 ? -11.127 -16.027 -8.584 1.00 43.91 100 SER A N 1
ATOM 776 C CA . SER A 1 100 ? -12.584 -16.071 -8.624 1.00 43.91 100 SER A CA 1
ATOM 777 C C . SER A 1 100 ? -13.015 -16.546 -7.250 1.00 43.91 100 SER A C 1
ATOM 779 O O . SER A 1 100 ? -12.778 -17.698 -6.880 1.00 43.91 100 SER A O 1
ATOM 781 N N . ALA A 1 101 ? -13.604 -15.635 -6.479 1.00 48.25 101 ALA A N 1
ATOM 782 C CA . ALA A 1 101 ? -14.541 -16.019 -5.447 1.00 48.25 101 ALA A CA 1
ATOM 783 C C . ALA A 1 101 ? -15.618 -16.845 -6.158 1.00 48.25 101 ALA A C 1
ATOM 785 O O . ALA A 1 101 ? -16.448 -16.312 -6.887 1.00 48.25 101 ALA A O 1
ATOM 786 N N . ASN A 1 102 ? -15.518 -18.169 -6.059 1.00 42.03 102 ASN A N 1
ATOM 787 C CA . ASN A 1 102 ? -16.614 -19.025 -6.459 1.00 42.03 102 ASN A CA 1
ATOM 788 C C . ASN A 1 102 ? -17.695 -18.830 -5.403 1.00 42.03 102 ASN A C 1
ATOM 790 O O . ASN A 1 102 ? -17.580 -19.349 -4.290 1.00 42.03 102 ASN A O 1
ATOM 794 N N . ASP A 1 103 ? -18.708 -18.058 -5.776 1.00 48.62 103 ASP A N 1
ATOM 795 C CA . ASP A 1 103 ? -20.005 -18.020 -5.125 1.00 48.62 103 ASP A CA 1
ATOM 796 C C . ASP A 1 103 ? -20.555 -19.448 -5.079 1.00 48.62 103 ASP A C 1
ATOM 798 O O . ASP A 1 103 ? -21.032 -19.979 -6.076 1.00 48.62 103 ASP A O 1
ATOM 802 N N . ASN A 1 104 ? -20.457 -20.087 -3.918 1.00 44.06 104 ASN A N 1
ATOM 803 C CA . ASN A 1 104 ? -21.275 -21.241 -3.563 1.00 44.06 104 ASN A CA 1
ATOM 804 C C . ASN A 1 104 ? -21.844 -21.000 -2.162 1.00 44.06 104 ASN A C 1
ATOM 806 O O . ASN A 1 104 ? -21.537 -21.698 -1.197 1.00 44.06 104 ASN A O 1
ATOM 810 N N . GLU A 1 105 ? -22.671 -19.961 -2.072 1.00 47.53 105 GLU A N 1
ATOM 811 C CA . GLU A 1 105 ? -23.766 -19.899 -1.110 1.00 47.53 105 GLU A CA 1
ATOM 812 C C . GLU A 1 105 ? -24.809 -20.965 -1.490 1.00 47.53 105 GLU A C 1
ATOM 814 O O . GLU A 1 105 ? -25.319 -20.974 -2.611 1.00 47.53 105 GLU A O 1
ATOM 819 N N . GLY A 1 106 ? -25.151 -21.835 -0.536 1.00 38.16 106 GLY A N 1
ATOM 820 C CA . GLY A 1 106 ? -26.439 -22.530 -0.510 1.00 38.16 106 GLY A CA 1
ATOM 821 C C . GLY A 1 106 ? -26.386 -24.057 -0.489 1.00 38.16 106 GLY A C 1
ATOM 822 O O . GLY A 1 106 ? -26.423 -24.689 -1.537 1.00 38.16 106 GLY A O 1
ATOM 823 N N . HIS A 1 107 ? -26.461 -24.655 0.705 1.00 35.75 107 HIS A N 1
ATOM 824 C CA . HIS A 1 107 ? -27.711 -25.294 1.151 1.00 35.75 107 HIS A CA 1
ATOM 825 C C . HIS A 1 107 ? -27.639 -25.699 2.640 1.00 35.75 107 HIS A C 1
ATOM 827 O O . HIS A 1 107 ? -26.645 -26.301 3.046 1.00 35.75 107 HIS A O 1
ATOM 833 N N . PRO A 1 108 ? -28.675 -25.420 3.453 1.00 48.56 108 PRO A N 1
ATOM 834 C CA . PRO A 1 108 ? -28.830 -26.005 4.777 1.00 48.56 108 PRO A CA 1
ATOM 835 C C . PRO A 1 108 ? -29.588 -27.339 4.695 1.00 48.56 108 PRO A C 1
ATOM 837 O O . PRO A 1 108 ? -30.647 -27.407 4.075 1.00 48.56 108 PRO A O 1
ATOM 840 N N . THR A 1 109 ? -29.092 -28.361 5.391 1.00 48.41 109 THR A N 1
ATOM 841 C CA . THR A 1 109 ? -29.903 -29.429 6.006 1.00 48.41 109 THR A CA 1
ATOM 842 C C . THR A 1 109 ? -29.250 -29.848 7.305 1.00 48.41 109 THR A C 1
ATOM 844 O O . THR A 1 109 ? -28.027 -30.114 7.249 1.00 48.41 109 THR A O 1
#

Radius of gyration: 17.68 Å; Cα contacts (8 Å, |Δi|>4): 56; chains: 1; bounding box: 52×44×39 Å

Secondary structure (DSSP, 8-state):
----TT---GGGS-HHHHHHHHHHHHTT------HHHHS-TT-HHHHHHHHHHHHHHHHH-S-----TT-SSTTS-S-----TT-TTTS--------------------

pLDDT: mean 79.43, std 18.09, range [35.75, 95.19]

Solvent-accessible surface area (backbone atoms only — not comparable to full-atom values): 7425 Å² total; per-residue (Å²): 130,88,74,74,89,79,72,76,69,58,86,80,47,46,41,27,55,41,44,48,52,51,52,38,47,72,75,73,44,91,80,84,89,46,68,90,77,73,40,54,86,93,32,71,70,48,38,56,57,51,59,71,42,43,68,57,52,67,68,71,40,76,71,84,87,76,51,84,91,29,95,53,58,66,55,24,72,80,74,92,69,56,83,88,42,82,85,60,57,7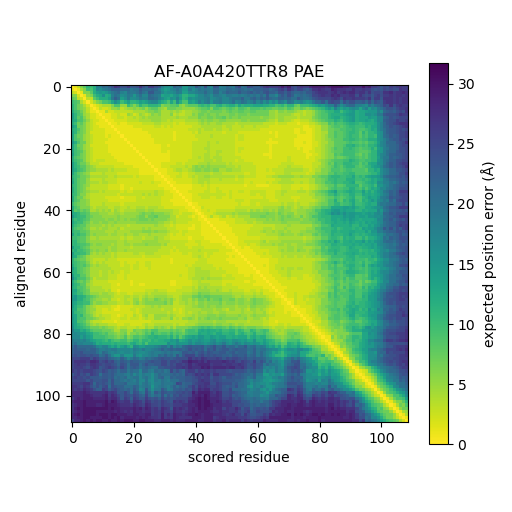6,90,67,84,73,82,81,71,71,66,74,80,75,86,76,86,84,82,92,132

InterPro domains:
  IPR010730 Heterokaryon incompatibility [PF06985] (9-91)

Mean predicted aligned error: 10.71 Å

Organism: Gibberella intermedia (NCBI:txid948311)

Sequence (109 aa):
MPILHNGINTATLPTTFKHAVEVVRFIGLQYSWIDSLCILQDSAQDWETESSNMGSIYRNAYVNIAASSSRDSNGGLFFYRDTSNPKSQIRQAIPVTLGSANDNEGHPT

Foldseek 3Di:
DPDPPDDDDLVPFAQAVNQVCVVCVVVPHDDDDDCVVNFDPVDPPSCVVVVVCVVVCCVPDQDDDDCPVDPDSNRHNDDDQPPVDPVSDPPDPDPPPRDPPPPDDDDDD